Protein AF-A0A355V414-F1 (afdb_monomer_lite)

Secondary structure (DSSP, 8-state):
---HHHHHHHHHHHHHHHHHHHTTSTTEEEE-----TTSPEEEEEEETTT--EEEEEEETTTTEEEE-SS-SSSSSTTSTTSS--SSHHHHHHHHHHHHHHHTTEEEEEEE-SSS-EEEEEEEE-SS---HHHHHHHHHHHTTS---SEEEEEETTSSSEEEEETT--B----

Foldseek 3Di:
DDDPVQLVVLLVVLLVVCCVVLVVDPQWDKDWDDDDPVDWTWIWIAGPPPRDIWIWTQGSPVQAIATDPQPPDDDPPPPPGHFDGSDPVRSVVVVVVVVVQQQFKKKKFFAAPVGDGPDMDIHGDPDDLDLVVLLVVCCVPCVPPPGQKIWMAGRSRPDIWMAGPVSDTDDDD

pLDDT: mean 85.18, std 14.23, range [38.12, 97.44]

Structure (mmCIF, N/CA/C/O backbone):
data_AF-A0A355V414-F1
#
_entry.id   AF-A0A355V414-F1
#
loop_
_atom_site.group_PDB
_atom_site.id
_atom_site.type_symbol
_atom_site.label_atom_id
_atom_site.label_alt_id
_atom_site.label_comp_id
_atom_site.label_asym_id
_atom_site.label_entity_id
_atom_site.label_seq_id
_atom_site.pdbx_PDB_ins_code
_atom_site.Cartn_x
_atom_site.Cartn_y
_atom_site.Cartn_z
_atom_site.occupancy
_atom_site.B_iso_or_equiv
_atom_site.auth_seq_id
_atom_site.auth_comp_id
_atom_site.auth_asym_id
_atom_site.auth_atom_id
_atom_site.pdbx_PDB_model_num
ATOM 1 N N . MET A 1 1 ? -9.930 19.308 26.002 1.00 56.47 1 MET A N 1
ATOM 2 C CA . MET A 1 1 ? -9.186 18.033 25.896 1.00 56.47 1 MET A CA 1
ATOM 3 C C . MET A 1 1 ? -10.140 16.915 26.291 1.00 56.47 1 MET A C 1
ATOM 5 O O . MET A 1 1 ? -10.916 17.144 27.213 1.00 56.47 1 MET A O 1
ATOM 9 N N . LYS A 1 2 ? -10.170 15.784 25.575 1.00 64.00 2 LYS A N 1
ATOM 10 C CA . LYS A 1 2 ? -10.916 14.594 26.033 1.00 64.00 2 LYS A CA 1
ATOM 11 C C . LYS A 1 2 ? -10.177 13.967 27.218 1.00 64.00 2 LYS A C 1
ATOM 13 O O . LYS A 1 2 ? -9.000 14.258 27.420 1.00 64.00 2 LYS A O 1
ATOM 18 N N . ASP A 1 3 ? -10.855 13.099 27.955 1.00 84.19 3 ASP A N 1
ATOM 19 C CA . ASP A 1 3 ? -10.178 12.165 28.851 1.00 84.19 3 ASP A CA 1
ATOM 20 C C . ASP A 1 3 ? -9.321 11.163 28.047 1.00 84.19 3 ASP A C 1
ATOM 22 O O . ASP A 1 3 ? -9.710 10.724 26.959 1.00 84.19 3 ASP A O 1
ATOM 26 N N . THR A 1 4 ? -8.152 10.816 28.586 1.00 85.75 4 THR A N 1
ATOM 27 C CA . THR A 1 4 ? -7.173 9.932 27.944 1.00 85.75 4 THR A CA 1
ATOM 28 C C . THR A 1 4 ? -7.696 8.503 27.820 1.00 85.75 4 THR A C 1
ATOM 30 O O . THR A 1 4 ? -7.463 7.878 26.789 1.00 85.75 4 THR A O 1
ATOM 33 N N . ALA A 1 5 ? -8.444 7.985 28.805 1.00 87.81 5 ALA A N 1
ATOM 34 C CA . ALA A 1 5 ? -8.993 6.629 28.707 1.00 87.81 5 ALA A CA 1
ATOM 35 C C . ALA A 1 5 ? -9.977 6.522 27.529 1.00 87.81 5 ALA A C 1
ATOM 37 O O . ALA A 1 5 ? -9.882 5.596 26.729 1.00 87.81 5 ALA A O 1
ATOM 38 N N . THR A 1 6 ? -10.818 7.544 27.339 1.00 87.69 6 THR A N 1
ATOM 39 C CA . THR A 1 6 ? -11.742 7.644 26.191 1.00 87.69 6 THR A CA 1
ATOM 40 C C . THR A 1 6 ? -11.025 7.651 24.827 1.00 87.69 6 THR A C 1
ATOM 42 O O . THR A 1 6 ? -11.587 7.181 23.837 1.00 87.69 6 THR A O 1
ATOM 45 N N . ILE A 1 7 ? -9.805 8.199 24.736 1.00 88.44 7 ILE A N 1
ATOM 46 C CA . ILE A 1 7 ? -8.994 8.167 23.503 1.00 88.44 7 ILE A CA 1
ATOM 47 C C . ILE A 1 7 ? -8.452 6.750 23.277 1.00 88.44 7 ILE A C 1
ATOM 49 O O . ILE A 1 7 ? -8.718 6.159 22.229 1.00 88.44 7 ILE A O 1
ATOM 53 N N . THR A 1 8 ? -7.781 6.185 24.285 1.00 89.12 8 THR A N 1
ATOM 54 C CA . THR A 1 8 ? -7.175 4.847 24.226 1.00 89.12 8 THR A CA 1
ATOM 55 C C . THR A 1 8 ? -8.207 3.756 23.928 1.00 89.12 8 THR A C 1
ATOM 57 O O . THR A 1 8 ? -7.949 2.876 23.112 1.00 89.12 8 THR A O 1
ATOM 60 N N . GLU A 1 9 ? -9.401 3.811 24.528 1.00 90.25 9 GLU A N 1
ATOM 61 C CA . GLU A 1 9 ? -10.499 2.873 24.243 1.00 90.25 9 GLU A CA 1
ATOM 62 C C . GLU A 1 9 ? -10.958 2.928 22.778 1.00 90.25 9 GLU A C 1
ATOM 64 O O . GLU A 1 9 ? -11.264 1.893 22.176 1.00 90.25 9 GLU A O 1
ATOM 69 N N . LEU A 1 10 ? -11.000 4.127 22.189 1.00 89.62 10 LEU A N 1
ATOM 70 C CA . LEU A 1 10 ? -11.436 4.330 20.810 1.00 89.62 10 LEU A CA 1
ATOM 71 C C . LEU A 1 10 ? -10.395 3.795 19.818 1.00 89.62 10 LEU A C 1
ATOM 73 O O . LEU A 1 10 ? -10.746 3.063 18.891 1.00 89.62 10 LEU A O 1
ATOM 77 N N . GLU A 1 11 ? -9.120 4.111 20.043 1.00 90.62 11 GLU A N 1
ATOM 78 C CA . GLU A 1 11 ? -7.997 3.600 19.251 1.00 90.62 11 GLU A CA 1
ATOM 79 C C . GLU A 1 11 ? -7.912 2.076 19.349 1.00 90.62 11 GLU A C 1
ATOM 81 O O . GLU A 1 11 ? -7.861 1.392 18.328 1.00 90.62 11 GLU A O 1
ATOM 86 N N . GLU A 1 12 ? -8.015 1.521 20.558 1.00 91.75 12 GLU A N 1
ATOM 87 C CA . GLU A 1 12 ? -7.993 0.079 20.794 1.00 91.75 12 GLU A CA 1
ATOM 88 C C . GLU A 1 12 ? -9.168 -0.645 20.110 1.00 91.75 12 GLU A C 1
ATOM 90 O O . GLU A 1 12 ? -8.975 -1.740 19.570 1.00 91.75 12 GLU A O 1
ATOM 95 N N . LYS A 1 13 ? -10.365 -0.032 20.066 1.00 93.00 13 LYS A N 1
ATOM 96 C CA . LYS A 1 13 ? -11.518 -0.555 19.312 1.00 93.00 13 LYS A CA 1
ATOM 97 C C . LYS A 1 13 ? -11.198 -0.652 17.818 1.00 93.00 13 LYS A C 1
ATOM 99 O O . LYS A 1 13 ? -11.321 -1.737 17.244 1.00 93.00 13 LYS A O 1
ATOM 104 N N . TYR A 1 14 ? -10.820 0.451 17.168 1.00 92.38 14 TYR A N 1
ATOM 105 C CA . TYR A 1 14 ? -10.659 0.450 15.707 1.00 92.38 14 TYR A CA 1
ATOM 106 C C . TYR A 1 14 ? -9.383 -0.255 15.246 1.00 92.38 14 TYR A C 1
ATOM 108 O O . TYR A 1 14 ? -9.426 -0.924 14.216 1.00 92.38 14 TYR A O 1
ATOM 116 N N . LYS A 1 15 ? -8.315 -0.259 16.054 1.00 93.31 15 LYS A N 1
ATOM 117 C CA . LYS A 1 15 ? -7.138 -1.122 15.862 1.00 93.31 15 LYS A CA 1
ATOM 118 C C . LYS A 1 15 ? -7.544 -2.594 15.770 1.00 93.31 15 LYS A C 1
ATOM 120 O O . LYS A 1 15 ? -7.229 -3.261 14.789 1.00 93.31 15 LYS A O 1
ATOM 125 N N . LYS A 1 16 ? -8.304 -3.099 16.753 1.00 94.94 16 LYS A N 1
ATOM 126 C CA . LYS A 1 16 ? -8.802 -4.487 16.758 1.00 94.94 16 LYS A CA 1
ATOM 127 C C . LYS A 1 16 ? -9.685 -4.792 15.547 1.00 94.94 16 LYS A C 1
ATOM 129 O O . LYS A 1 16 ? -9.520 -5.841 14.930 1.00 94.94 16 LYS A O 1
ATOM 134 N N . LEU A 1 17 ? -10.593 -3.886 15.185 1.00 94.62 17 LEU A N 1
ATOM 135 C CA . LEU A 1 17 ? -11.484 -4.091 14.041 1.00 94.62 17 LEU A CA 1
ATOM 136 C C . LEU A 1 17 ? -10.740 -4.076 12.693 1.00 94.62 17 LEU A C 1
ATOM 138 O O . LEU A 1 17 ? -11.026 -4.930 11.858 1.00 94.62 17 LEU A O 1
ATOM 142 N N . LEU A 1 18 ? -9.762 -3.183 12.495 1.00 93.62 18 LEU A N 1
ATOM 143 C CA . LEU A 1 18 ? -8.906 -3.162 11.300 1.00 93.62 18 LEU A CA 1
ATOM 144 C C . LEU A 1 18 ? -8.060 -4.432 11.179 1.00 93.62 18 LEU A C 1
ATOM 146 O O . LEU A 1 18 ? -8.042 -5.040 10.111 1.00 93.62 18 LEU A O 1
ATOM 150 N N . LEU A 1 19 ? -7.420 -4.871 12.270 1.00 95.25 19 LEU A N 1
ATOM 151 C CA . LEU A 1 19 ? -6.638 -6.113 12.296 1.00 95.25 19 LEU A CA 1
ATOM 152 C C . LEU A 1 19 ? -7.490 -7.329 11.892 1.00 95.25 19 LEU A C 1
ATOM 154 O O . LEU A 1 19 ? -7.040 -8.150 11.099 1.00 95.25 19 LEU A O 1
ATOM 158 N N . ILE A 1 20 ? -8.735 -7.417 12.376 1.00 95.75 20 ILE A N 1
ATOM 159 C CA . ILE A 1 20 ? -9.673 -8.495 12.016 1.00 95.75 20 ILE A CA 1
ATOM 160 C C . ILE A 1 20 ? -10.151 -8.375 10.559 1.00 95.75 20 ILE A C 1
ATOM 162 O O . ILE A 1 20 ? -10.228 -9.380 9.857 1.00 95.75 20 ILE A O 1
ATOM 166 N N . ARG A 1 21 ? -10.501 -7.166 10.098 1.00 94.94 21 ARG A N 1
ATOM 167 C CA . ARG A 1 21 ? -11.046 -6.928 8.748 1.00 94.94 21 ARG A CA 1
ATOM 168 C C . ARG A 1 21 ? -10.010 -7.142 7.647 1.00 94.94 21 ARG A C 1
ATOM 170 O O . ARG A 1 21 ? -10.312 -7.809 6.664 1.00 94.94 21 ARG A O 1
ATOM 177 N N . LEU A 1 22 ? -8.813 -6.580 7.803 1.00 95.56 22 LEU A N 1
ATOM 178 C CA . LEU A 1 22 ? -7.749 -6.658 6.799 1.00 95.56 22 LEU A CA 1
ATOM 179 C C . LEU A 1 22 ? -6.968 -7.977 6.906 1.00 95.56 22 LEU A C 1
ATOM 181 O O . LEU A 1 22 ? -6.624 -8.559 5.884 1.00 95.56 22 LEU A O 1
ATOM 185 N N . GLY A 1 23 ? -6.781 -8.516 8.117 1.00 95.31 23 GLY A N 1
ATOM 186 C CA . GLY A 1 23 ? -6.156 -9.829 8.339 1.00 95.31 23 GLY A CA 1
ATOM 187 C C . GLY A 1 23 ? -6.982 -11.031 7.858 1.00 95.31 23 GLY A C 1
ATOM 188 O O . GLY A 1 23 ? -6.513 -12.163 7.943 1.00 95.31 23 GLY A O 1
ATOM 189 N N . ALA A 1 24 ? -8.201 -10.808 7.353 1.00 96.06 24 ALA A N 1
ATOM 190 C CA . ALA A 1 24 ? -9.000 -11.824 6.672 1.00 96.06 24 ALA A CA 1
ATOM 191 C C . ALA A 1 24 ? -8.620 -12.003 5.186 1.00 96.06 24 ALA A C 1
ATOM 193 O O . ALA A 1 24 ? -8.934 -13.044 4.603 1.00 96.06 24 ALA A O 1
ATOM 194 N N . ASP A 1 25 ? -7.945 -11.029 4.560 1.00 96.81 25 ASP A N 1
ATOM 195 C CA . ASP A 1 25 ? -7.421 -11.182 3.200 1.00 96.81 25 ASP A CA 1
ATOM 196 C C . ASP A 1 25 ? -6.048 -11.863 3.240 1.00 96.81 25 ASP A C 1
ATOM 198 O O . ASP A 1 25 ? -5.055 -11.286 3.671 1.00 96.81 25 ASP A O 1
ATOM 202 N N . LYS A 1 26 ? -5.973 -13.090 2.715 1.00 96.19 26 LYS A N 1
ATOM 203 C CA . LYS A 1 26 ? -4.735 -13.881 2.592 1.00 96.19 26 LYS A CA 1
ATOM 204 C C . LYS A 1 26 ? -3.627 -13.226 1.747 1.00 96.19 26 LYS A C 1
ATOM 206 O O . LYS A 1 26 ? -2.513 -13.744 1.725 1.00 96.19 26 LYS A O 1
ATOM 211 N N . ARG A 1 27 ? -3.923 -12.153 1.000 1.00 96.06 27 ARG A N 1
ATOM 212 C CA . ARG A 1 27 ? -2.917 -11.321 0.314 1.00 96.06 27 ARG A CA 1
ATOM 213 C C . ARG A 1 27 ? -2.158 -10.411 1.287 1.00 96.06 27 ARG A C 1
ATOM 215 O O . ARG A 1 27 ? -1.118 -9.878 0.908 1.00 96.06 27 ARG A O 1
ATOM 222 N N . LEU A 1 28 ? -2.677 -10.218 2.502 1.00 96.62 28 LEU A N 1
ATOM 223 C CA . LEU A 1 28 ? -2.202 -9.256 3.489 1.00 96.62 28 LEU A CA 1
ATOM 224 C C . LEU A 1 28 ? -1.670 -9.946 4.753 1.00 96.62 28 LEU A C 1
ATOM 226 O O . LEU A 1 28 ? -2.271 -10.874 5.288 1.00 96.62 28 LEU A O 1
ATOM 230 N N . ALA A 1 29 ? -0.564 -9.429 5.277 1.00 95.56 29 ALA A N 1
ATOM 231 C CA . ALA A 1 29 ? -0.104 -9.651 6.639 1.00 95.56 29 ALA A CA 1
ATOM 232 C C . ALA A 1 29 ? -0.255 -8.329 7.397 1.00 95.56 29 ALA A C 1
ATOM 234 O O . ALA A 1 29 ? 0.306 -7.312 6.993 1.00 95.56 29 ALA A O 1
ATOM 235 N N . VAL A 1 30 ? -1.026 -8.319 8.483 1.00 95.81 30 VAL A N 1
ATOM 236 C CA . VAL A 1 30 ? -1.364 -7.079 9.199 1.00 95.81 30 VAL A CA 1
ATOM 237 C C . VAL A 1 30 ? -0.837 -7.139 10.622 1.00 95.81 30 VAL A C 1
ATOM 239 O O . VAL A 1 30 ? -1.073 -8.116 11.333 1.00 95.81 30 VAL A O 1
ATOM 242 N N . ASN A 1 31 ? -0.126 -6.098 11.048 1.00 93.00 31 ASN A N 1
ATOM 243 C CA . ASN A 1 31 ? 0.384 -5.982 12.411 1.00 93.00 31 ASN A CA 1
ATOM 244 C C . ASN A 1 31 ? 0.137 -4.580 12.989 1.00 93.00 31 ASN A C 1
ATOM 246 O O . ASN A 1 31 ? -0.219 -3.645 12.277 1.00 93.00 31 ASN A O 1
ATOM 250 N N . SER A 1 32 ? 0.290 -4.446 14.304 1.00 91.44 32 SER A N 1
ATOM 251 C CA . SER A 1 32 ? 0.203 -3.165 15.005 1.00 91.44 32 SER A CA 1
ATOM 252 C C . SER A 1 32 ? 1.070 -3.240 16.267 1.00 91.44 32 SER A C 1
ATOM 254 O O . SER A 1 32 ? 0.701 -3.955 17.205 1.00 91.44 32 SER A O 1
ATOM 256 N N . PRO A 1 33 ? 2.249 -2.590 16.286 1.00 86.12 33 PRO A N 1
ATOM 257 C CA . PRO A 1 33 ? 3.115 -2.538 17.459 1.00 86.12 33 PRO A CA 1
ATOM 258 C C . PRO A 1 33 ? 2.449 -1.842 18.652 1.00 86.12 33 PRO A C 1
ATOM 260 O O . PRO A 1 33 ? 1.564 -0.999 18.501 1.00 86.12 33 PRO A O 1
ATOM 263 N N . SER A 1 34 ? 2.904 -2.170 19.861 1.00 80.62 34 SER A N 1
ATOM 264 C CA . SER A 1 34 ? 2.416 -1.550 21.097 1.00 80.62 34 SER A CA 1
ATOM 265 C C . SER A 1 34 ? 2.984 -0.138 21.287 1.00 80.62 34 SER A C 1
ATOM 267 O O . SER A 1 34 ? 3.999 0.028 21.962 1.00 80.62 34 SER A O 1
ATOM 269 N N . ALA A 1 35 ? 2.314 0.867 20.722 1.00 76.31 35 ALA A N 1
ATOM 270 C CA . ALA A 1 35 ? 2.549 2.279 21.035 1.00 76.31 35 ALA A CA 1
ATOM 271 C C . ALA A 1 35 ? 2.170 2.612 22.494 1.00 76.31 35 ALA A C 1
ATOM 273 O O . ALA A 1 35 ? 1.304 1.959 23.091 1.00 76.31 35 ALA A O 1
ATOM 274 N N . LYS A 1 36 ? 2.790 3.647 23.070 1.00 73.69 36 LYS A N 1
ATOM 275 C CA . LYS A 1 36 ? 2.425 4.217 24.376 1.00 73.69 36 LYS A CA 1
ATOM 276 C C . LYS A 1 36 ? 1.942 5.652 24.209 1.00 73.69 36 LYS A C 1
ATOM 278 O O . LYS A 1 36 ? 2.726 6.523 23.852 1.00 73.69 36 LYS A O 1
ATOM 283 N N . TYR A 1 37 ? 0.686 5.923 24.568 1.00 67.44 37 TYR A N 1
ATOM 284 C CA . TYR A 1 37 ? 0.146 7.287 24.598 1.00 67.44 37 TYR A CA 1
ATOM 285 C C . TYR A 1 37 ? 1.124 8.257 25.308 1.00 67.44 37 TYR A C 1
ATOM 287 O O . TYR A 1 37 ? 1.551 7.951 26.428 1.00 67.44 37 TYR A O 1
ATOM 295 N N . PRO A 1 38 ? 1.485 9.411 24.708 1.00 73.50 38 PRO A N 1
ATOM 296 C CA . PRO A 1 38 ? 0.824 10.084 23.581 1.00 73.50 38 PRO A CA 1
ATOM 297 C C . PRO A 1 38 ? 1.308 9.692 22.168 1.00 73.50 38 PRO A C 1
ATOM 299 O O . PRO A 1 38 ? 0.978 10.392 21.214 1.00 73.50 38 PRO A O 1
ATOM 302 N N . GLU A 1 39 ? 2.085 8.618 21.998 1.00 79.62 39 GLU A N 1
ATOM 303 C CA . GLU A 1 39 ? 2.429 8.102 20.663 1.00 79.62 39 GLU A CA 1
ATOM 304 C C . GLU A 1 39 ? 1.158 7.665 19.903 1.00 79.62 39 GLU A C 1
ATOM 306 O O . GLU A 1 39 ? 0.330 6.953 20.481 1.00 79.62 39 GLU A O 1
ATOM 311 N N . PRO A 1 40 ? 0.988 8.046 18.621 1.00 75.62 40 PRO A N 1
ATOM 312 C CA . PRO A 1 40 ? -0.148 7.604 17.821 1.00 75.62 40 PRO A CA 1
ATOM 313 C C . PRO A 1 40 ? -0.051 6.106 17.500 1.00 75.62 40 PRO A C 1
ATOM 315 O O . PRO A 1 40 ? 1.029 5.563 17.266 1.00 75.62 40 PRO A O 1
ATOM 318 N N . VAL A 1 41 ? -1.200 5.431 17.452 1.00 88.50 41 VAL A N 1
ATOM 319 C CA . VAL A 1 41 ? -1.275 3.998 17.139 1.00 88.50 41 VAL A CA 1
ATOM 320 C C . VAL A 1 41 ? -1.136 3.782 15.631 1.00 88.50 41 VAL A C 1
ATOM 322 O O . VAL A 1 41 ? -1.869 4.385 14.851 1.00 88.50 41 VAL A O 1
ATOM 325 N N . PHE A 1 42 ? -0.256 2.869 15.217 1.00 89.88 42 PHE A N 1
ATOM 326 C CA . PHE A 1 42 ? -0.092 2.474 13.814 1.00 89.88 42 PHE A CA 1
ATOM 327 C C . PHE A 1 42 ? -0.538 1.031 13.561 1.00 89.88 42 PHE A C 1
ATOM 329 O O . PHE A 1 42 ? -0.249 0.128 14.349 1.00 89.88 42 PHE A O 1
ATOM 336 N N . VAL A 1 43 ? -1.211 0.806 12.433 1.00 92.38 43 VAL A N 1
ATOM 337 C CA . VAL A 1 43 ? -1.504 -0.513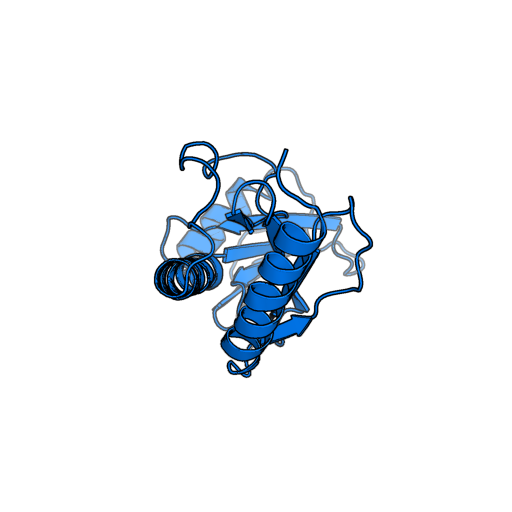 11.859 1.00 92.38 43 VAL A CA 1
ATOM 338 C C . VAL A 1 43 ? -0.765 -0.607 10.526 1.00 92.38 43 VAL A C 1
ATOM 340 O O . VAL A 1 43 ? -1.037 0.171 9.618 1.00 92.38 43 VAL A O 1
ATOM 343 N N . TYR A 1 44 ? 0.166 -1.548 10.403 1.00 92.06 44 TYR A N 1
ATOM 344 C CA . TYR A 1 44 ? 0.941 -1.772 9.184 1.00 92.06 44 TYR A CA 1
ATOM 345 C C . TYR A 1 44 ? 0.309 -2.906 8.382 1.00 92.06 44 TYR A C 1
ATOM 347 O O . TYR A 1 44 ? 0.165 -4.027 8.882 1.00 92.06 44 TYR A O 1
ATOM 355 N N . VAL A 1 45 ? -0.064 -2.613 7.138 1.00 93.38 45 VAL A N 1
ATOM 356 C CA . VAL A 1 45 ? -0.699 -3.558 6.216 1.00 93.38 45 VAL A CA 1
ATOM 357 C C . VAL A 1 45 ? 0.309 -3.943 5.143 1.00 93.38 45 VAL A C 1
ATOM 359 O O . VAL A 1 45 ? 0.632 -3.139 4.273 1.00 93.38 45 VAL A O 1
ATOM 362 N N . LYS A 1 46 ? 0.832 -5.166 5.216 1.00 93.88 46 LYS A N 1
ATOM 363 C CA . LYS A 1 46 ? 1.903 -5.659 4.349 1.00 93.88 46 LYS A CA 1
ATOM 364 C C . LYS A 1 46 ? 1.365 -6.611 3.282 1.00 93.88 46 LYS A C 1
ATOM 366 O O . LYS A 1 46 ? 0.607 -7.520 3.605 1.00 93.88 46 LYS A O 1
ATOM 371 N N . SER A 1 47 ? 1.771 -6.446 2.028 1.00 93.75 47 SER A N 1
ATOM 372 C CA . SER A 1 47 ? 1.470 -7.389 0.945 1.00 93.75 47 SER A CA 1
ATOM 373 C C . SER A 1 47 ? 2.362 -8.627 1.049 1.00 93.75 47 SER A C 1
ATOM 375 O O . SER A 1 47 ? 3.584 -8.522 1.013 1.00 93.75 47 SER A O 1
ATOM 377 N N . VAL A 1 48 ? 1.763 -9.816 1.136 1.00 94.12 48 VAL A N 1
ATOM 378 C CA . VAL A 1 48 ? 2.472 -11.099 1.342 1.00 94.12 48 VAL A CA 1
ATOM 379 C C . VAL A 1 48 ? 3.302 -11.527 0.120 1.00 94.12 48 VAL A C 1
ATOM 381 O O . VAL A 1 48 ? 4.186 -12.371 0.236 1.00 94.12 48 VAL A O 1
ATOM 384 N N . LYS A 1 49 ? 3.022 -10.981 -1.073 1.00 92.50 49 LYS A N 1
ATOM 385 C CA . LYS A 1 49 ? 3.731 -11.353 -2.314 1.00 92.50 49 LYS A CA 1
ATOM 386 C C . LYS A 1 49 ? 4.907 -10.430 -2.643 1.00 92.50 49 LYS A C 1
ATOM 388 O O . LYS A 1 49 ? 5.851 -10.864 -3.297 1.00 92.50 49 LYS A O 1
ATOM 393 N N . THR A 1 50 ? 4.821 -9.161 -2.256 1.00 88.19 50 THR A N 1
ATOM 394 C CA . THR A 1 50 ? 5.798 -8.116 -2.615 1.00 88.19 50 THR A CA 1
ATOM 395 C C . THR A 1 50 ? 6.546 -7.560 -1.410 1.00 88.19 50 THR A C 1
ATOM 397 O O . THR A 1 50 ? 7.465 -6.775 -1.589 1.00 88.19 50 THR A O 1
ATOM 400 N N . GLU A 1 51 ? 6.142 -7.939 -0.196 1.00 88.44 51 GLU A N 1
ATOM 401 C CA . GLU A 1 51 ? 6.646 -7.452 1.090 1.00 88.44 51 GLU A CA 1
ATOM 402 C C . GLU A 1 51 ? 6.444 -5.939 1.356 1.00 88.44 51 GLU A C 1
ATOM 404 O O . GLU A 1 51 ? 6.785 -5.461 2.440 1.00 88.44 51 GLU A O 1
ATOM 409 N N . LYS A 1 52 ? 5.810 -5.211 0.425 1.00 85.75 52 LYS A N 1
ATOM 410 C CA . LYS A 1 52 ? 5.451 -3.782 0.511 1.00 85.75 52 LYS A CA 1
ATOM 411 C C . LYS A 1 52 ? 4.484 -3.498 1.657 1.00 85.75 52 LYS A C 1
ATOM 413 O O . LYS A 1 52 ? 3.630 -4.333 1.954 1.00 85.75 52 LYS A O 1
ATOM 418 N N . VAL A 1 53 ? 4.559 -2.309 2.256 1.00 87.88 53 VAL A N 1
ATOM 419 C CA . VAL A 1 53 ? 3.793 -1.937 3.459 1.00 87.88 53 VAL A CA 1
ATOM 420 C C . VAL A 1 53 ? 3.024 -0.632 3.251 1.00 87.88 53 VAL A C 1
ATOM 422 O O . VAL A 1 53 ? 3.564 0.324 2.714 1.00 87.88 53 VAL A O 1
ATOM 425 N N . ILE A 1 54 ? 1.780 -0.586 3.731 1.00 86.50 54 ILE A N 1
ATOM 426 C CA . ILE A 1 54 ? 0.998 0.641 3.917 1.00 86.50 54 ILE A CA 1
ATOM 427 C C . ILE A 1 54 ? 0.801 0.853 5.423 1.00 86.50 54 ILE A C 1
ATOM 429 O O . ILE A 1 54 ? 0.093 0.068 6.063 1.00 86.50 54 ILE A O 1
ATOM 433 N N . ALA A 1 55 ? 1.406 1.889 6.013 1.00 87.81 55 ALA A N 1
ATOM 434 C CA . ALA A 1 55 ? 1.091 2.285 7.386 1.00 87.81 55 ALA A CA 1
ATOM 435 C C . ALA A 1 55 ? -0.212 3.090 7.471 1.00 87.81 55 ALA A C 1
ATOM 437 O O . ALA A 1 55 ? -0.446 4.035 6.715 1.00 87.81 55 ALA A O 1
ATOM 438 N N . ILE A 1 56 ? -1.036 2.738 8.458 1.00 89.12 56 ILE A N 1
ATOM 439 C CA . ILE A 1 56 ? -2.277 3.420 8.820 1.00 89.12 56 ILE A CA 1
ATOM 440 C C . ILE A 1 56 ? -2.126 3.967 10.240 1.00 89.12 56 ILE A C 1
ATOM 442 O O . ILE A 1 56 ? -2.080 3.201 11.204 1.00 89.12 56 ILE A O 1
ATOM 446 N N . ARG A 1 57 ? -2.086 5.290 10.386 1.00 88.31 57 ARG A N 1
ATOM 447 C CA . ARG A 1 57 ? -2.174 5.989 11.671 1.00 88.31 57 ARG A CA 1
ATOM 448 C C . ARG A 1 57 ? -3.623 6.046 12.147 1.00 88.31 57 ARG A C 1
ATOM 450 O O . ARG A 1 57 ? -4.508 6.498 11.425 1.00 88.31 57 ARG A O 1
ATOM 457 N N . LEU A 1 58 ? -3.851 5.690 13.402 1.00 88.44 58 LEU A N 1
ATOM 458 C CA . LEU A 1 58 ? -5.103 5.907 14.117 1.00 88.44 58 LEU A CA 1
ATOM 459 C C . LEU A 1 58 ? -4.940 7.094 15.064 1.00 88.44 58 LEU A C 1
ATOM 461 O O . LEU A 1 58 ? -3.935 7.203 15.764 1.00 88.44 58 LEU A O 1
ATOM 465 N N . ASP A 1 59 ? -5.932 7.980 15.077 1.00 86.31 59 ASP A N 1
ATOM 466 C CA . ASP A 1 59 ? -5.957 9.149 15.951 1.00 86.31 59 ASP A CA 1
ATOM 467 C C . ASP A 1 59 ? -7.327 9.262 16.634 1.00 86.31 59 ASP A C 1
ATOM 469 O O . ASP A 1 59 ? -8.307 9.717 16.038 1.00 86.31 59 ASP A O 1
ATOM 473 N N . GLY A 1 60 ? -7.430 8.801 17.882 1.00 82.75 60 GLY A N 1
ATOM 474 C CA . GLY A 1 60 ? -8.646 8.886 18.695 1.00 82.75 60 GLY A CA 1
ATOM 475 C C . GLY A 1 60 ? -8.889 10.286 19.266 1.00 82.75 60 GLY A C 1
ATOM 476 O O . GLY A 1 60 ? -10.024 10.618 19.646 1.00 82.75 60 GLY A O 1
ATOM 477 N N . GLY A 1 61 ? -7.850 11.129 19.273 1.00 81.62 61 GLY A N 1
ATOM 478 C CA . GLY A 1 61 ? -7.898 12.557 19.578 1.00 81.62 61 GLY A CA 1
ATOM 479 C C . GLY A 1 61 ? -8.784 13.310 18.587 1.00 81.62 61 GLY A C 1
ATOM 480 O O . GLY A 1 61 ? -9.779 13.909 19.005 1.00 81.62 61 GLY A O 1
ATOM 481 N N . ASP A 1 62 ? -8.529 13.151 17.292 1.00 80.38 62 ASP A N 1
ATOM 482 C CA . ASP A 1 62 ? -9.341 13.723 16.206 1.00 80.38 62 ASP A CA 1
ATOM 483 C C . ASP A 1 62 ? -10.512 12.817 15.781 1.00 80.38 62 ASP A C 1
ATOM 485 O O . ASP A 1 62 ? -11.514 13.299 15.249 1.00 80.38 62 ASP A O 1
ATOM 489 N N . LYS A 1 63 ? -10.445 11.516 16.104 1.00 82.56 63 LYS A N 1
ATOM 490 C CA . LYS A 1 63 ? -11.321 10.432 15.613 1.00 82.56 63 LYS A CA 1
ATOM 491 C C . LYS A 1 63 ? -11.120 10.092 14.124 1.00 82.56 63 LYS A C 1
ATOM 493 O O . LYS A 1 63 ? -12.114 9.829 13.457 1.00 82.56 63 LYS A O 1
ATOM 498 N N . THR A 1 64 ? -9.892 10.070 13.604 1.00 83.75 64 THR A N 1
ATOM 499 C CA . THR A 1 64 ? -9.583 9.855 12.163 1.00 83.75 64 THR A CA 1
ATOM 500 C C . THR A 1 64 ? -8.615 8.694 11.916 1.00 83.75 64 THR A C 1
ATOM 502 O O . THR A 1 64 ? -7.848 8.356 12.820 1.00 83.75 64 THR A O 1
ATOM 505 N N . MET A 1 65 ? -8.596 8.117 10.707 1.00 86.00 65 MET A N 1
ATOM 506 C CA . MET A 1 65 ? -7.715 6.989 10.350 1.00 86.00 65 MET A CA 1
ATOM 507 C C . MET A 1 65 ? -6.982 7.263 9.029 1.00 86.00 65 MET A C 1
ATOM 509 O O . MET A 1 65 ? -7.593 7.232 7.968 1.00 86.00 65 MET A O 1
ATOM 513 N N . ARG A 1 66 ? -5.675 7.534 9.098 1.00 81.69 66 ARG A N 1
ATOM 514 C CA . ARG A 1 66 ? -4.893 8.183 8.032 1.00 81.69 66 ARG A CA 1
ATOM 515 C C . ARG A 1 66 ? -3.853 7.229 7.442 1.00 81.69 66 ARG A C 1
ATOM 517 O O . ARG A 1 66 ? -3.170 6.559 8.210 1.00 81.69 66 ARG A O 1
ATOM 524 N N . PHE A 1 67 ? -3.662 7.191 6.123 1.00 80.94 67 PHE A N 1
ATOM 525 C CA . PHE A 1 67 ? -2.428 6.618 5.558 1.00 80.94 67 PHE A CA 1
ATOM 526 C C . PHE A 1 67 ? -1.240 7.498 5.975 1.00 80.94 67 PHE A C 1
ATOM 528 O O . PHE A 1 67 ? -1.417 8.707 6.104 1.00 80.94 67 PHE A O 1
ATOM 535 N N . TRP A 1 68 ? -0.076 6.908 6.255 1.00 71.19 68 TRP A N 1
ATOM 536 C CA . TRP A 1 68 ? 1.082 7.644 6.786 1.00 71.19 68 TRP A CA 1
ATOM 537 C C . TRP A 1 68 ? 2.260 7.691 5.806 1.00 71.19 68 TRP A C 1
ATOM 539 O O . TRP A 1 68 ? 2.709 8.780 5.476 1.00 71.19 68 TRP A O 1
ATOM 549 N N . ASP A 1 69 ? 2.687 6.545 5.267 1.00 56.69 69 ASP A N 1
ATOM 550 C CA . ASP A 1 69 ? 3.862 6.467 4.373 1.00 56.69 69 ASP A CA 1
ATOM 551 C C . ASP A 1 69 ? 3.572 6.897 2.915 1.00 56.69 69 ASP A C 1
ATOM 553 O O . ASP A 1 69 ? 4.470 6.923 2.085 1.00 56.69 69 ASP A O 1
ATOM 557 N N . TYR A 1 70 ? 2.321 7.245 2.586 1.00 52.75 70 TYR A N 1
ATOM 558 C CA . TYR A 1 70 ? 1.908 7.783 1.275 1.00 52.75 70 TYR A CA 1
ATOM 559 C C . TYR A 1 70 ? 1.775 9.320 1.316 1.00 52.75 70 TYR A C 1
ATOM 561 O O . TYR A 1 70 ? 0.858 9.888 0.722 1.00 52.75 70 TYR A O 1
ATOM 569 N N . ILE A 1 71 ? 2.639 9.989 2.090 1.00 45.62 71 ILE A N 1
ATOM 570 C CA . ILE A 1 71 ? 2.658 11.453 2.268 1.00 45.62 71 ILE A CA 1
ATOM 571 C C . ILE A 1 71 ? 4.094 12.005 2.120 1.00 45.62 71 ILE A C 1
ATOM 573 O O . ILE A 1 71 ? 4.536 12.819 2.926 1.00 45.62 71 ILE A O 1
ATOM 577 N N . ASP A 1 72 ? 4.803 11.574 1.074 1.00 39.34 72 ASP A N 1
ATOM 578 C CA . ASP A 1 72 ? 5.964 12.286 0.515 1.00 39.34 72 ASP A CA 1
ATOM 579 C C . ASP A 1 72 ? 5.594 12.763 -0.904 1.00 39.34 72 ASP A C 1
ATOM 581 O O . ASP A 1 72 ? 5.790 12.054 -1.886 1.00 39.34 72 ASP A O 1
ATOM 585 N N . ASP A 1 73 ? 5.008 13.966 -0.944 1.00 38.12 73 ASP A N 1
ATOM 586 C CA . ASP A 1 73 ? 4.599 14.799 -2.090 1.00 38.12 73 ASP A CA 1
ATOM 587 C C . ASP A 1 73 ? 3.676 14.226 -3.205 1.00 38.12 73 ASP A C 1
ATOM 589 O O . ASP A 1 73 ? 3.658 13.054 -3.562 1.00 38.12 73 ASP A O 1
ATOM 593 N N . ASP A 1 74 ? 2.877 15.147 -3.762 1.00 40.28 74 ASP A N 1
ATOM 594 C CA . ASP A 1 74 ? 1.879 15.012 -4.839 1.00 40.28 74 ASP A CA 1
ATOM 595 C C . ASP A 1 74 ? 0.625 14.111 -4.621 1.00 40.28 74 ASP A C 1
ATOM 597 O O . ASP A 1 74 ? 0.599 12.898 -4.813 1.00 40.28 74 ASP A O 1
ATOM 601 N N . ASP A 1 75 ? -0.492 14.821 -4.386 1.00 44.41 75 ASP A N 1
ATOM 602 C CA . ASP A 1 75 ? -1.896 14.487 -4.720 1.00 44.41 75 ASP A CA 1
ATOM 603 C C . ASP A 1 75 ? -2.777 13.643 -3.765 1.00 44.41 75 ASP A C 1
ATOM 605 O O . ASP A 1 75 ? -3.805 13.099 -4.166 1.00 44.41 75 ASP A O 1
ATOM 609 N N . TYR A 1 76 ? -2.483 13.658 -2.457 1.00 47.62 76 TYR A N 1
ATOM 610 C CA . TYR A 1 76 ? -3.484 13.367 -1.400 1.00 47.62 76 TYR A CA 1
ATOM 611 C C . TYR A 1 76 ? -3.725 14.522 -0.407 1.00 47.62 76 TYR A C 1
ATOM 613 O O . TYR A 1 76 ? -4.459 14.379 0.571 1.00 47.62 76 TYR A O 1
ATOM 621 N N . SER A 1 77 ? -3.150 15.698 -0.669 1.00 41.44 77 SER A N 1
ATOM 622 C CA . SER A 1 77 ? -3.233 16.891 0.191 1.00 41.44 77 SER A CA 1
ATOM 623 C C . SER A 1 77 ? -4.572 17.645 0.123 1.00 41.44 77 SER A C 1
ATOM 625 O O . SER A 1 77 ? -4.837 18.496 0.972 1.00 41.44 77 SER A O 1
ATOM 627 N N . SER A 1 78 ? -5.418 17.340 -0.864 1.00 41.09 78 SER A N 1
ATOM 628 C CA . SER A 1 78 ? -6.702 18.005 -1.135 1.00 41.09 78 SER A CA 1
ATOM 629 C C . SER A 1 78 ? -7.918 17.345 -0.460 1.00 41.09 78 SER A C 1
ATOM 631 O O . SER A 1 78 ? -9.014 17.906 -0.479 1.00 41.09 78 SER A O 1
ATOM 633 N N . GLU A 1 79 ? -7.744 16.173 0.158 1.00 44.81 79 GLU A N 1
ATOM 634 C CA . GLU A 1 79 ? -8.817 15.381 0.771 1.00 44.81 79 GLU A CA 1
ATOM 635 C C . GLU A 1 79 ? -8.875 15.573 2.299 1.00 44.81 79 GLU A C 1
ATOM 637 O O . GLU A 1 79 ? -8.204 14.865 3.056 1.00 44.81 79 GLU A O 1
ATOM 642 N N . ASP A 1 80 ? -9.708 16.534 2.729 1.00 42.56 80 ASP A N 1
ATOM 643 C CA . ASP A 1 80 ? -9.988 16.963 4.114 1.00 42.56 80 ASP A CA 1
ATOM 644 C C . ASP A 1 80 ? -9.727 15.894 5.199 1.00 42.56 80 ASP A C 1
ATOM 646 O O . ASP A 1 80 ? -10.605 15.126 5.607 1.00 42.56 80 ASP A O 1
ATOM 650 N N . GLY A 1 81 ? -8.500 15.891 5.726 1.00 42.56 81 GLY A N 1
ATOM 651 C CA . GLY A 1 81 ? -8.141 15.149 6.931 1.00 42.56 81 GLY A CA 1
ATOM 652 C C . GLY A 1 81 ? -8.099 13.628 6.793 1.00 42.56 81 GLY A C 1
ATOM 653 O O . GLY A 1 81 ? -8.451 12.954 7.758 1.00 42.56 81 GLY A O 1
ATOM 654 N N . VAL A 1 82 ? -7.644 13.101 5.646 1.00 52.41 82 VAL A N 1
ATOM 655 C CA . VAL A 1 82 ? -7.215 11.696 5.452 1.00 52.41 82 VAL A CA 1
ATOM 656 C C . VAL A 1 82 ? -8.147 10.696 6.147 1.00 52.41 82 VAL A C 1
ATOM 658 O O . VAL A 1 82 ? -7.747 9.900 6.988 1.00 52.41 82 VAL A O 1
ATOM 661 N N . TRP A 1 83 ? -9.408 10.787 5.743 1.00 61.94 83 TRP A N 1
ATOM 662 C CA . TRP A 1 83 ? -10.471 9.806 5.913 1.00 61.94 83 TRP A CA 1
ATOM 663 C C . TRP A 1 83 ? -11.017 9.474 7.321 1.00 61.94 83 TRP A C 1
ATOM 665 O O . TRP A 1 83 ? -10.346 9.175 8.306 1.00 61.94 83 TRP A O 1
ATOM 675 N N . ASP A 1 84 ? -12.348 9.474 7.289 1.00 60.03 84 ASP A N 1
ATOM 676 C CA . ASP A 1 84 ? -13.364 8.893 8.155 1.00 60.03 84 ASP A CA 1
ATOM 677 C C . ASP A 1 84 ? -13.336 9.037 9.679 1.00 60.03 84 ASP A C 1
ATOM 679 O O . ASP A 1 84 ? -12.373 8.767 10.394 1.00 60.03 84 ASP A O 1
ATOM 683 N N . LYS A 1 85 ? -14.524 9.373 10.194 1.00 72.81 85 LYS A N 1
ATOM 684 C CA . LYS A 1 85 ? -14.788 9.457 11.629 1.00 72.81 85 LYS A CA 1
ATOM 685 C C . LYS A 1 85 ? -14.842 8.045 12.193 1.00 72.81 85 LYS A C 1
ATOM 687 O O . LYS A 1 85 ? -15.688 7.269 11.752 1.00 72.81 85 LYS A O 1
ATOM 692 N N . MET A 1 86 ? -14.028 7.762 13.215 1.00 84.75 86 MET A N 1
ATOM 693 C CA . MET A 1 86 ? -13.964 6.509 13.989 1.00 84.75 86 MET A CA 1
ATOM 694 C C . MET A 1 86 ? -15.350 6.050 14.488 1.00 84.75 86 MET A C 1
ATOM 696 O O . MET A 1 86 ? -15.787 6.316 15.614 1.00 84.75 86 MET A O 1
ATOM 700 N N . THR A 1 87 ? -16.051 5.361 13.595 1.00 87.38 87 THR A N 1
ATOM 701 C CA . THR A 1 87 ? -17.438 4.896 13.650 1.00 87.38 87 THR A CA 1
ATOM 702 C C . THR A 1 87 ? -17.523 3.638 12.794 1.00 87.38 87 THR A C 1
ATOM 704 O O . THR A 1 87 ? -16.722 3.464 11.877 1.00 87.38 87 THR A O 1
ATOM 707 N N . ASP A 1 88 ? -18.501 2.770 13.039 1.00 88.38 88 ASP A N 1
ATOM 708 C CA . ASP A 1 88 ? -18.566 1.489 12.322 1.00 88.38 88 ASP A CA 1
ATOM 709 C C . ASP A 1 88 ? -18.815 1.676 10.812 1.00 88.38 88 ASP A C 1
ATOM 711 O O . ASP A 1 88 ? -18.266 0.935 10.007 1.00 88.38 88 ASP A O 1
ATOM 715 N N . LYS A 1 89 ? -19.551 2.724 10.405 1.00 88.00 89 LYS A N 1
ATOM 716 C CA . LYS A 1 89 ? -19.690 3.100 8.984 1.00 88.00 89 LYS A CA 1
ATOM 717 C C . LYS A 1 89 ? -18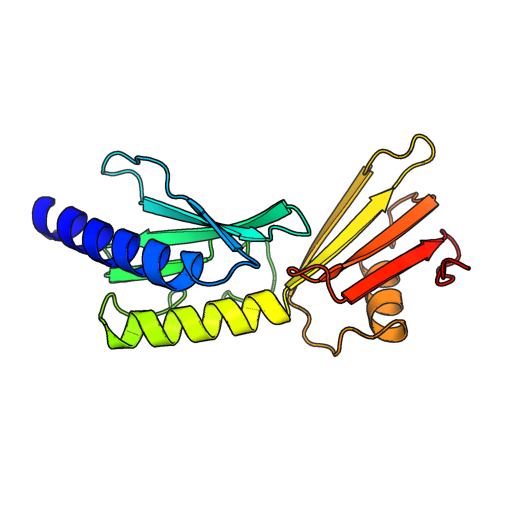.395 3.660 8.390 1.00 88.00 89 LYS A C 1
ATOM 719 O O . LYS A 1 89 ? -18.062 3.327 7.256 1.00 88.00 89 LYS A O 1
ATOM 724 N N . GLY A 1 90 ? -17.687 4.502 9.144 1.00 86.81 90 GLY A N 1
ATOM 725 C CA . GLY A 1 90 ? -16.443 5.113 8.680 1.00 86.81 90 GLY A CA 1
ATOM 726 C C . GLY A 1 90 ? -15.304 4.107 8.531 1.00 86.81 90 GLY A C 1
ATOM 727 O O . GLY A 1 90 ? -14.501 4.218 7.614 1.00 86.81 90 GLY A O 1
ATOM 728 N N . LEU A 1 91 ? -15.291 3.064 9.365 1.00 89.44 91 LEU A N 1
ATOM 729 C CA . LEU A 1 91 ? -14.388 1.926 9.216 1.00 89.44 91 LEU A CA 1
ATOM 730 C C . LEU A 1 91 ? -14.580 1.210 7.868 1.00 89.44 91 LEU A C 1
ATOM 732 O O . LEU A 1 91 ? -13.599 0.984 7.169 1.00 89.44 91 LEU A O 1
ATOM 736 N N . GLU A 1 92 ? -15.815 0.869 7.483 1.00 89.44 92 GLU A N 1
ATOM 737 C CA . GLU A 1 92 ? -16.072 0.178 6.205 1.00 89.44 92 GLU A CA 1
ATOM 738 C C . GLU A 1 92 ? -15.741 1.066 4.990 1.00 89.44 92 GLU A C 1
ATOM 740 O O . GLU A 1 92 ? -15.171 0.589 4.010 1.00 89.44 92 GLU A O 1
ATOM 745 N N . SER A 1 93 ? -16.037 2.368 5.074 1.00 86.88 93 SER A N 1
ATOM 746 C CA . SER A 1 93 ? -15.666 3.372 4.062 1.00 86.88 93 SER A CA 1
ATOM 747 C C . SER A 1 93 ? -14.142 3.484 3.900 1.00 86.88 93 SER A C 1
ATOM 749 O O . SER A 1 93 ? -13.621 3.363 2.788 1.00 86.88 93 SER A O 1
ATOM 751 N N . PHE A 1 94 ? -13.408 3.595 5.013 1.00 87.88 94 PHE A N 1
ATOM 752 C CA . PHE A 1 94 ? -11.946 3.561 5.024 1.00 87.88 94 PHE A CA 1
ATOM 753 C C . PHE A 1 94 ? -11.386 2.249 4.445 1.00 87.88 94 PHE A C 1
ATOM 755 O O . PHE A 1 94 ? -10.433 2.283 3.672 1.00 87.88 94 PHE A O 1
ATOM 762 N N . ILE A 1 95 ? -11.969 1.090 4.771 1.00 90.62 95 ILE A N 1
ATOM 763 C CA . ILE A 1 95 ? -11.520 -0.206 4.232 1.00 90.62 95 ILE A CA 1
ATOM 764 C C . ILE A 1 95 ? -11.713 -0.260 2.710 1.00 90.62 95 ILE A C 1
ATOM 766 O O . ILE A 1 95 ? -10.799 -0.672 1.997 1.00 90.62 95 ILE A O 1
ATOM 770 N N . GLY A 1 96 ? -12.858 0.203 2.198 1.00 89.38 96 GLY A N 1
ATOM 771 C CA . GLY A 1 96 ? -13.095 0.313 0.755 1.00 89.38 96 GLY A CA 1
ATOM 772 C C . GLY A 1 96 ? -12.068 1.213 0.058 1.00 89.38 96 GLY A C 1
ATOM 773 O O . GLY A 1 96 ? -11.553 0.858 -1.002 1.00 89.38 96 GLY A O 1
ATOM 774 N N . LYS A 1 97 ? -11.701 2.335 0.692 1.00 86.31 97 LYS A N 1
ATOM 775 C CA . LYS A 1 97 ? -10.620 3.214 0.225 1.00 86.31 97 LYS A CA 1
ATOM 776 C C . LYS A 1 97 ? -9.243 2.563 0.266 1.00 86.31 97 LYS A C 1
ATOM 778 O O . LYS A 1 97 ? -8.500 2.709 -0.696 1.00 86.31 97 LYS A O 1
ATOM 783 N N . PHE A 1 98 ? -8.901 1.851 1.340 1.00 89.62 98 PHE A N 1
ATOM 784 C CA . PHE A 1 98 ? -7.629 1.134 1.446 1.00 89.62 98 PHE A CA 1
ATOM 785 C C . PHE A 1 98 ? -7.448 0.173 0.265 1.00 89.62 98 PHE A C 1
ATOM 787 O O . PHE A 1 98 ? -6.397 0.198 -0.367 1.00 89.62 98 PHE A O 1
ATOM 794 N N . TYR A 1 99 ? -8.478 -0.603 -0.091 1.00 91.62 99 TYR A N 1
ATOM 795 C CA . TYR A 1 99 ? -8.415 -1.470 -1.271 1.00 91.62 99 TYR A CA 1
ATOM 796 C C . TYR A 1 99 ? -8.303 -0.668 -2.577 1.00 91.62 99 TYR A C 1
ATOM 798 O O . TYR A 1 99 ? -7.444 -0.976 -3.393 1.00 91.62 99 TYR A O 1
ATOM 806 N N . ALA A 1 100 ? -9.068 0.417 -2.745 1.00 88.06 100 ALA A N 1
ATOM 807 C CA . ALA A 1 100 ? -8.978 1.273 -3.935 1.00 88.06 100 ALA A CA 1
ATOM 808 C C . ALA A 1 100 ? -7.609 1.974 -4.110 1.00 88.06 100 ALA A C 1
ATOM 810 O O . ALA A 1 100 ? -7.212 2.258 -5.241 1.00 88.06 100 ALA A O 1
ATOM 811 N N . VAL A 1 101 ? -6.888 2.243 -3.014 1.00 86.38 101 VAL A N 1
ATOM 812 C CA . VAL A 1 101 ? -5.487 2.696 -3.032 1.00 86.38 101 VAL A CA 1
ATOM 813 C C . VAL A 1 101 ? -4.558 1.521 -3.335 1.00 86.38 101 VAL A C 1
ATOM 815 O O . VAL A 1 101 ? -3.754 1.623 -4.252 1.00 86.38 101 VAL A O 1
ATOM 818 N N . ALA A 1 102 ? -4.691 0.390 -2.638 1.00 89.06 102 ALA A N 1
ATOM 819 C CA . ALA A 1 102 ? -3.823 -0.778 -2.798 1.00 89.06 102 ALA A CA 1
ATOM 820 C C . ALA A 1 102 ? -3.884 -1.399 -4.208 1.00 89.06 102 ALA A C 1
ATOM 822 O O . ALA A 1 102 ? -2.845 -1.738 -4.767 1.00 89.06 102 ALA A O 1
ATOM 823 N N . ASP A 1 103 ? -5.065 -1.491 -4.825 1.00 89.69 103 ASP A N 1
ATOM 824 C CA . ASP A 1 103 ? -5.225 -1.975 -6.206 1.00 89.69 103 ASP A CA 1
ATOM 825 C C . ASP A 1 103 ? -4.513 -1.053 -7.223 1.00 89.69 103 ASP A C 1
ATOM 827 O O . ASP A 1 103 ? -4.044 -1.509 -8.268 1.00 89.69 103 ASP A O 1
ATOM 831 N N . LYS A 1 104 ? -4.385 0.245 -6.907 1.00 88.62 104 LYS A N 1
ATOM 832 C CA . LYS A 1 104 ? -3.697 1.254 -7.730 1.00 88.62 104 LYS A CA 1
ATOM 833 C C . LYS A 1 104 ? -2.234 1.501 -7.347 1.00 88.62 104 LYS A C 1
ATOM 835 O O . LYS A 1 104 ? -1.512 2.091 -8.150 1.00 88.62 104 LYS A O 1
ATOM 840 N N . ALA A 1 105 ? -1.809 1.110 -6.150 1.00 88.56 105 ALA A N 1
ATOM 841 C CA . ALA A 1 105 ? -0.479 1.381 -5.625 1.00 88.56 105 ALA A CA 1
ATOM 842 C C . ALA A 1 105 ? 0.582 0.581 -6.392 1.00 88.56 105 ALA A C 1
ATOM 844 O O . ALA A 1 105 ? 0.416 -0.616 -6.653 1.00 88.56 105 ALA A O 1
ATOM 845 N N . VAL A 1 106 ? 1.648 1.268 -6.795 1.00 90.25 106 VAL A N 1
ATOM 846 C CA . VAL A 1 106 ? 2.672 0.775 -7.719 1.00 90.25 106 VAL A CA 1
ATOM 847 C C . VAL A 1 106 ? 4.055 1.245 -7.304 1.00 90.25 106 VAL A C 1
ATOM 849 O O . VAL A 1 106 ? 4.231 2.362 -6.819 1.00 90.25 106 VAL A O 1
ATOM 852 N N . ASP A 1 107 ? 5.037 0.394 -7.570 1.00 90.06 107 ASP A N 1
ATOM 853 C CA . ASP A 1 107 ? 6.433 0.619 -7.231 1.00 90.06 107 ASP A CA 1
ATOM 854 C C . ASP A 1 107 ? 7.285 0.322 -8.466 1.00 90.06 107 ASP A C 1
ATOM 856 O O . ASP A 1 107 ? 6.935 -0.527 -9.300 1.00 90.06 107 ASP A O 1
ATOM 860 N N . ILE A 1 108 ? 8.410 1.020 -8.571 1.00 93.69 108 ILE A N 1
ATOM 861 C CA . ILE A 1 108 ? 9.424 0.819 -9.596 1.00 93.69 108 ILE A CA 1
ATOM 862 C C . ILE A 1 108 ? 10.769 0.717 -8.892 1.00 93.69 108 ILE A C 1
ATOM 864 O O . ILE A 1 108 ? 11.279 1.710 -8.386 1.00 93.69 108 ILE A O 1
ATOM 868 N N . GLU A 1 109 ? 11.319 -0.488 -8.860 1.00 94.06 109 GLU A N 1
ATOM 869 C CA . GLU A 1 109 ? 12.643 -0.781 -8.308 1.00 94.06 109 GLU A CA 1
ATOM 870 C C . GLU A 1 109 ? 13.678 -0.699 -9.442 1.00 94.06 109 GLU A C 1
ATOM 872 O O . GLU A 1 109 ? 13.487 -1.332 -10.490 1.00 94.06 109 GLU A O 1
ATOM 877 N N . PHE A 1 110 ? 14.753 0.068 -9.255 1.00 95.12 110 PHE A N 1
ATOM 878 C CA . PHE A 1 110 ? 15.825 0.259 -10.235 1.00 95.12 110 PHE A CA 1
ATOM 879 C C . PHE A 1 110 ? 17.098 -0.457 -9.769 1.00 95.12 110 PHE A C 1
ATOM 881 O O . PHE A 1 110 ? 17.619 -0.163 -8.698 1.00 95.12 110 PHE A O 1
ATOM 888 N N . PHE A 1 111 ? 17.587 -1.408 -10.571 1.00 95.19 111 PHE A N 1
ATOM 889 C CA . PHE A 1 111 ? 18.677 -2.312 -10.192 1.00 95.19 111 PHE A CA 1
ATOM 890 C C . PHE A 1 111 ? 19.976 -2.052 -10.955 1.00 95.19 111 PHE A C 1
ATOM 892 O O . PHE A 1 111 ? 19.961 -1.919 -12.188 1.00 95.19 111 PHE A O 1
ATOM 899 N N . GLY A 1 112 ? 21.086 -2.072 -10.218 1.00 92.38 112 GLY A N 1
ATOM 900 C CA . GLY A 1 112 ? 22.446 -1.873 -10.713 1.00 92.38 112 GLY A CA 1
ATOM 901 C C . GLY A 1 112 ? 23.072 -3.090 -11.400 1.00 92.38 112 GLY A C 1
ATOM 902 O O . GLY A 1 112 ? 22.411 -4.070 -11.756 1.00 92.38 112 GLY A O 1
ATOM 903 N N . LEU A 1 113 ? 24.392 -3.020 -11.608 1.00 90.12 113 LE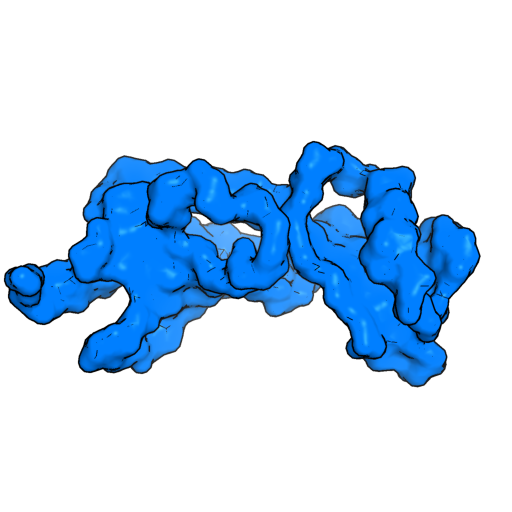U A N 1
ATOM 904 C CA . LEU A 1 113 ? 25.199 -4.087 -12.230 1.00 90.12 113 LEU A CA 1
ATOM 905 C C . LEU A 1 113 ? 25.561 -5.235 -11.276 1.00 90.12 113 LEU A C 1
ATOM 907 O O . LEU A 1 113 ? 25.867 -6.333 -11.745 1.00 90.12 113 LEU A O 1
ATOM 911 N N . ASP A 1 114 ? 25.550 -4.993 -9.968 1.00 90.62 114 ASP A N 1
ATOM 912 C CA . ASP A 1 114 ? 25.719 -6.009 -8.921 1.00 90.62 114 ASP A CA 1
ATOM 913 C C . ASP A 1 114 ? 24.407 -6.747 -8.596 1.00 90.62 114 ASP A C 1
ATOM 915 O O . ASP A 1 114 ? 24.441 -7.904 -8.173 1.00 90.62 114 ASP A O 1
ATOM 919 N N . GLY A 1 115 ? 23.265 -6.116 -8.882 1.00 85.75 115 GLY A N 1
ATOM 920 C CA . GLY A 1 115 ? 21.921 -6.639 -8.649 1.00 85.75 115 GLY A CA 1
ATOM 921 C C . GLY A 1 115 ? 21.237 -6.082 -7.399 1.00 85.75 115 GLY A C 1
ATOM 922 O O . GLY A 1 115 ? 20.145 -6.550 -7.076 1.00 85.75 115 GLY A O 1
ATOM 923 N N . GLU A 1 116 ? 21.838 -5.101 -6.721 1.00 89.50 116 GLU A N 1
ATOM 924 C CA . GLU A 1 116 ? 21.182 -4.345 -5.650 1.00 89.50 11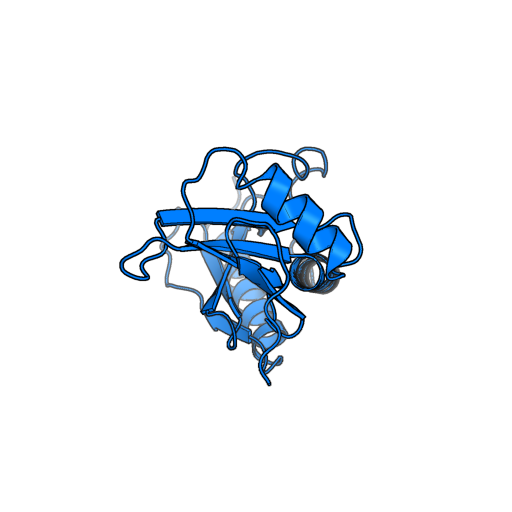6 GLU A CA 1
ATOM 925 C C . GLU A 1 116 ? 20.203 -3.303 -6.226 1.00 89.50 116 GLU A C 1
ATOM 927 O O . GLU A 1 116 ? 20.241 -2.975 -7.416 1.00 89.50 116 GLU A O 1
ATOM 932 N N . CYS A 1 117 ? 19.278 -2.816 -5.393 1.00 89.56 117 CYS A N 1
ATOM 933 C CA . CYS A 1 117 ? 18.307 -1.784 -5.769 1.00 89.56 117 CYS A CA 1
ATOM 934 C C . CYS A 1 117 ? 18.874 -0.396 -5.432 1.00 89.56 117 CYS A C 1
ATOM 936 O O . CYS A 1 117 ? 18.814 0.026 -4.277 1.00 89.56 117 CYS A O 1
ATOM 938 N N . ASP A 1 118 ? 19.428 0.294 -6.430 1.00 87.81 118 ASP A N 1
ATOM 939 C CA . ASP A 1 118 ? 20.102 1.591 -6.268 1.00 87.81 118 ASP A CA 1
ATOM 940 C C . ASP A 1 118 ? 19.123 2.750 -6.023 1.00 87.81 118 ASP A C 1
ATOM 942 O O . ASP A 1 118 ? 19.446 3.705 -5.317 1.00 87.81 118 ASP A O 1
ATOM 946 N N . ASP A 1 119 ? 17.930 2.673 -6.618 1.00 88.62 119 ASP A N 1
ATOM 947 C CA . ASP A 1 119 ? 16.891 3.703 -6.543 1.00 88.62 119 ASP A CA 1
ATOM 948 C C . ASP A 1 119 ? 15.492 3.062 -6.583 1.00 88.62 119 ASP A C 1
ATOM 950 O O . ASP A 1 119 ? 15.316 1.938 -7.072 1.00 88.62 119 ASP A O 1
ATOM 954 N N . TYR A 1 120 ? 14.477 3.760 -6.073 1.00 88.62 120 TYR A N 1
ATOM 955 C CA . TYR A 1 120 ? 13.093 3.295 -6.115 1.00 88.62 120 TYR A CA 1
ATOM 956 C C . TYR A 1 120 ? 12.084 4.444 -6.207 1.00 88.62 120 TYR A C 1
ATOM 958 O O . TYR A 1 120 ? 12.252 5.517 -5.636 1.00 88.62 120 TYR A O 1
ATOM 966 N N . TYR A 1 121 ? 10.969 4.173 -6.881 1.00 88.38 121 TYR A N 1
ATOM 967 C CA . TYR A 1 121 ? 9.763 4.992 -6.817 1.00 88.38 121 TYR A CA 1
ATOM 968 C C . TYR A 1 121 ? 8.617 4.170 -6.228 1.00 88.38 121 TYR A C 1
ATOM 970 O O . TYR A 1 121 ? 8.434 3.016 -6.612 1.00 88.38 121 TYR A O 1
ATOM 978 N N . ALA A 1 122 ? 7.805 4.774 -5.363 1.00 84.94 122 ALA A N 1
ATOM 979 C CA . ALA A 1 122 ? 6.528 4.235 -4.909 1.00 84.94 122 ALA A CA 1
ATOM 980 C C . ALA A 1 122 ? 5.441 5.311 -5.055 1.00 84.94 122 ALA A C 1
ATOM 982 O O . ALA A 1 122 ? 5.711 6.500 -4.907 1.00 84.94 122 ALA A O 1
ATOM 983 N N . GLY A 1 123 ? 4.211 4.908 -5.368 1.00 83.81 123 GLY A N 1
ATOM 984 C CA . GLY A 1 123 ? 3.104 5.845 -5.545 1.00 83.81 123 GLY A CA 1
ATOM 985 C C . GLY A 1 123 ? 1.796 5.162 -5.925 1.00 83.81 123 GLY A C 1
ATOM 986 O O . GLY A 1 123 ? 1.629 3.955 -5.747 1.00 83.81 123 GLY A O 1
ATOM 987 N N . VAL A 1 124 ? 0.851 5.935 -6.463 1.00 83.62 124 VAL A N 1
ATOM 988 C CA . VAL A 1 124 ? -0.474 5.446 -6.875 1.00 83.62 124 VAL A CA 1
ATOM 989 C C . VAL A 1 124 ? -0.714 5.776 -8.347 1.00 83.62 124 VAL A C 1
ATOM 991 O O . VAL A 1 124 ? -0.521 6.909 -8.776 1.00 83.62 124 VAL A O 1
ATOM 994 N N . ALA A 1 125 ? -1.125 4.783 -9.138 1.00 85.50 125 ALA A N 1
ATOM 995 C CA . ALA A 1 125 ? -1.392 4.963 -10.561 1.00 85.50 125 ALA A CA 1
ATOM 996 C C . ALA A 1 125 ? -2.771 5.603 -10.817 1.00 85.50 125 ALA A C 1
ATOM 998 O O . ALA A 1 125 ? -3.818 5.074 -10.428 1.00 85.50 125 ALA A O 1
ATOM 999 N N . ASP A 1 126 ? -2.775 6.712 -11.556 1.00 86.19 126 ASP A N 1
ATOM 1000 C CA . ASP A 1 126 ? -3.954 7.305 -12.199 1.00 86.19 126 ASP A CA 1
ATOM 1001 C C . ASP A 1 126 ? -4.331 6.585 -13.514 1.00 86.19 126 ASP A C 1
ATOM 1003 O O . ASP A 1 126 ? -5.454 6.718 -14.003 1.00 86.19 126 ASP A O 1
ATOM 1007 N N . TYR A 1 127 ? -3.416 5.771 -14.052 1.00 87.75 127 TYR A N 1
ATOM 1008 C CA . TYR A 1 127 ? -3.530 5.033 -15.311 1.00 87.75 127 TYR A CA 1
ATOM 1009 C C . TYR A 1 127 ? -3.751 3.516 -15.127 1.00 87.75 127 TYR A C 1
ATOM 1011 O O . TYR A 1 127 ? -3.404 2.921 -14.108 1.00 87.75 127 TYR A O 1
ATOM 1019 N N . GLU A 1 128 ? -4.265 2.850 -16.167 1.00 93.25 128 GLU A N 1
ATOM 1020 C CA . GLU A 1 128 ? -4.337 1.382 -16.229 1.00 93.25 128 GLU A CA 1
ATOM 1021 C C . GLU A 1 128 ? -2.926 0.769 -16.301 1.00 93.25 128 GLU A C 1
ATOM 1023 O O . GLU A 1 128 ? -2.135 1.138 -17.177 1.00 93.25 128 GLU A O 1
ATOM 1028 N N . GLN A 1 129 ? -2.627 -0.181 -15.409 1.00 93.88 129 GLN A N 1
ATOM 1029 C CA . GLN A 1 129 ? -1.311 -0.804 -15.191 1.00 93.88 129 GLN A CA 1
ATOM 1030 C C . GLN A 1 129 ? -0.898 -1.767 -16.331 1.00 93.88 129 GLN A C 1
ATOM 1032 O O . GLN A 1 129 ? -0.642 -2.946 -16.112 1.00 93.88 129 GLN A O 1
ATOM 1037 N N . THR A 1 130 ? -0.843 -1.279 -17.570 1.00 96.75 130 THR A N 1
ATOM 1038 C CA . THR A 1 130 ? -0.414 -2.034 -18.760 1.00 96.75 130 THR A CA 1
ATOM 1039 C C . THR A 1 130 ? 1.101 -1.951 -18.974 1.00 96.75 130 THR A C 1
ATOM 1041 O O . THR A 1 130 ? 1.749 -1.017 -18.503 1.00 96.75 130 THR A O 1
ATOM 1044 N N . VAL A 1 131 ? 1.674 -2.862 -19.776 1.00 96.81 131 VAL A N 1
ATOM 1045 C CA . VAL A 1 131 ? 3.101 -2.828 -20.179 1.00 96.81 131 VAL A CA 1
ATOM 1046 C C . VAL A 1 131 ? 3.504 -1.462 -20.754 1.00 96.81 131 VAL A C 1
ATOM 1048 O O . VAL A 1 131 ? 4.607 -0.978 -20.501 1.00 96.81 131 VAL A O 1
ATOM 1051 N N . GLU A 1 132 ? 2.626 -0.825 -21.536 1.00 97.44 132 GLU A N 1
ATOM 1052 C CA . GLU A 1 132 ? 2.922 0.464 -22.169 1.00 97.44 132 GLU A CA 1
ATOM 1053 C C . GLU A 1 132 ? 2.940 1.610 -21.150 1.00 97.44 132 GLU A C 1
ATOM 1055 O O . GLU A 1 132 ? 3.836 2.454 -21.189 1.00 97.44 132 GLU A O 1
ATOM 1060 N N . ASN A 1 133 ? 1.992 1.631 -20.211 1.00 97.38 133 ASN A N 1
ATOM 1061 C CA . ASN A 1 133 ? 1.925 2.679 -19.193 1.00 97.38 133 ASN A CA 1
ATOM 1062 C C . ASN A 1 133 ? 2.990 2.490 -18.106 1.00 97.38 133 ASN A C 1
ATOM 1064 O O . ASN A 1 133 ? 3.652 3.457 -17.738 1.00 97.38 133 ASN A O 1
ATOM 1068 N N . ALA A 1 134 ? 3.269 1.248 -17.703 1.00 97.00 134 ALA A N 1
ATOM 1069 C CA . ALA A 1 134 ? 4.424 0.910 -16.876 1.00 97.00 134 ALA A CA 1
ATOM 1070 C C . ALA A 1 1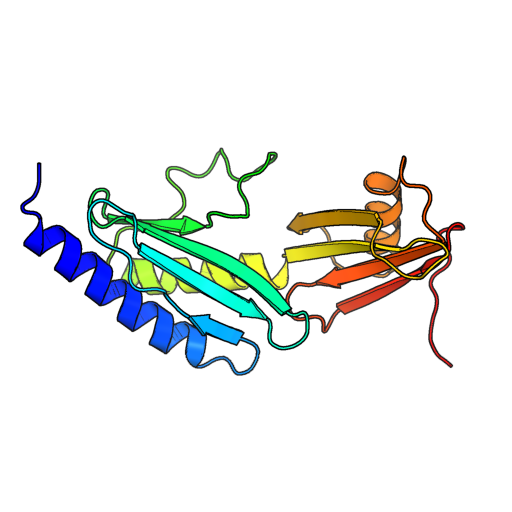34 ? 5.737 1.385 -17.519 1.00 97.00 134 ALA A C 1
ATOM 1072 O O . ALA A 1 134 ? 6.547 2.036 -16.866 1.00 97.00 134 ALA A O 1
ATOM 1073 N N . LYS A 1 135 ? 5.918 1.174 -18.831 1.00 96.81 135 LYS A N 1
ATOM 1074 C CA . LYS A 1 135 ? 7.075 1.694 -19.578 1.00 96.81 135 LYS A CA 1
ATOM 1075 C C . LYS A 1 135 ? 7.150 3.228 -19.588 1.00 96.81 135 LYS A C 1
ATOM 1077 O O . LYS A 1 135 ? 8.254 3.770 -19.555 1.00 96.81 135 LYS A O 1
ATOM 1082 N N . LYS A 1 136 ? 6.016 3.938 -19.642 1.00 96.38 136 LYS A N 1
ATOM 1083 C CA . LYS A 1 136 ? 5.976 5.411 -19.511 1.00 96.38 136 LYS A CA 1
ATOM 1084 C C . LYS A 1 136 ? 6.382 5.850 -18.101 1.00 96.38 136 LYS A C 1
ATOM 1086 O O . LYS A 1 136 ? 7.170 6.780 -17.979 1.00 96.38 136 LYS A O 1
ATOM 1091 N N . ALA A 1 137 ? 5.908 5.159 -17.063 1.00 94.69 137 ALA A N 1
ATOM 1092 C CA . ALA A 1 137 ? 6.262 5.441 -15.674 1.00 94.69 137 ALA A CA 1
ATOM 1093 C C . ALA A 1 137 ? 7.757 5.188 -15.402 1.00 94.69 137 ALA A C 1
ATOM 1095 O O . ALA A 1 137 ? 8.446 6.087 -14.931 1.00 94.69 137 ALA A O 1
ATOM 1096 N N . VAL A 1 138 ? 8.292 4.031 -15.810 1.00 95.44 138 VAL A N 1
ATOM 1097 C CA . VAL A 1 138 ? 9.729 3.699 -15.719 1.00 95.44 138 VAL A CA 1
ATOM 1098 C C . VAL A 1 138 ? 10.592 4.767 -16.405 1.00 95.44 138 VAL A C 1
ATOM 1100 O O . VAL A 1 138 ? 11.606 5.176 -15.856 1.00 95.44 138 VAL A O 1
ATOM 1103 N N . LYS A 1 139 ? 10.157 5.291 -17.561 1.00 94.56 139 LYS A N 1
ATOM 1104 C CA . LYS A 1 139 ? 10.817 6.414 -18.256 1.00 94.56 139 LYS A CA 1
ATOM 1105 C C . LYS A 1 139 ? 10.686 7.779 -17.572 1.00 94.56 139 LYS A C 1
ATOM 1107 O O . LYS A 1 139 ? 11.526 8.638 -17.820 1.00 94.56 139 LYS A O 1
ATOM 1112 N N . LYS A 1 140 ? 9.613 8.014 -16.810 1.00 93.50 140 LYS A N 1
ATOM 1113 C CA . LYS A 1 140 ? 9.376 9.271 -16.081 1.00 93.50 140 LYS A CA 1
ATOM 1114 C C . LYS A 1 140 ? 10.259 9.334 -14.838 1.00 93.50 140 LYS A C 1
ATOM 1116 O O . LYS A 1 140 ? 10.923 10.342 -14.631 1.00 93.50 140 LYS A O 1
ATOM 1121 N N . TYR A 1 141 ? 10.236 8.272 -14.036 1.00 90.50 141 TYR A N 1
ATOM 1122 C CA . TYR A 1 141 ? 10.880 8.236 -12.724 1.00 90.50 141 TYR A CA 1
ATOM 1123 C C . TYR A 1 141 ? 12.352 7.811 -12.820 1.00 90.50 141 TYR A C 1
ATOM 1125 O O . TYR A 1 141 ? 13.216 8.519 -12.323 1.00 90.50 141 TYR A O 1
ATOM 1133 N N . GLY A 1 142 ? 12.671 6.774 -13.601 1.00 87.06 142 GLY A N 1
ATOM 1134 C CA . GLY A 1 142 ? 14.051 6.343 -13.877 1.00 87.06 142 GLY A CA 1
ATOM 1135 C C . GLY A 1 142 ? 14.753 7.172 -14.953 1.00 87.06 142 GLY A C 1
ATOM 1136 O O . GLY A 1 142 ? 15.499 6.624 -15.760 1.00 87.06 142 GLY A O 1
ATOM 1137 N N . LYS A 1 143 ? 14.457 8.475 -15.048 1.00 84.06 143 LYS A N 1
ATOM 1138 C CA . LYS A 1 143 ? 15.051 9.370 -16.056 1.00 84.06 143 LYS A CA 1
ATOM 1139 C C . LYS A 1 143 ? 16.536 9.626 -15.785 1.00 84.06 143 LYS A C 1
ATOM 1141 O O . LYS A 1 143 ? 17.306 9.764 -16.732 1.00 84.06 143 LYS A O 1
ATOM 1146 N N . ASP A 1 144 ? 16.891 9.730 -14.508 1.00 83.50 144 ASP A N 1
ATOM 1147 C CA . ASP A 1 144 ? 18.210 10.151 -14.026 1.00 83.50 144 ASP A CA 1
ATOM 1148 C C . ASP A 1 144 ? 18.925 9.041 -13.218 1.00 83.50 144 ASP A C 1
ATOM 1150 O O . ASP A 1 144 ? 19.963 9.296 -12.613 1.00 83.50 144 ASP A O 1
ATOM 1154 N N . ALA A 1 145 ? 18.389 7.812 -13.239 1.00 81.62 145 ALA A N 1
ATOM 1155 C CA . ALA A 1 145 ? 18.944 6.624 -12.584 1.00 81.62 145 ALA A CA 1
ATOM 1156 C C . ALA A 1 145 ? 19.718 5.742 -13.587 1.00 81.62 145 ALA A C 1
ATOM 1158 O O . ALA A 1 145 ? 19.205 5.435 -14.666 1.00 81.62 145 ALA A O 1
ATOM 1159 N N . ASP A 1 146 ? 20.931 5.303 -13.236 1.00 84.44 146 ASP A N 1
ATOM 1160 C CA . ASP A 1 146 ? 21.811 4.492 -14.102 1.00 84.44 146 ASP A CA 1
ATOM 1161 C C . ASP A 1 146 ? 21.566 2.982 -13.911 1.00 84.44 146 ASP A C 1
ATOM 1163 O O . ASP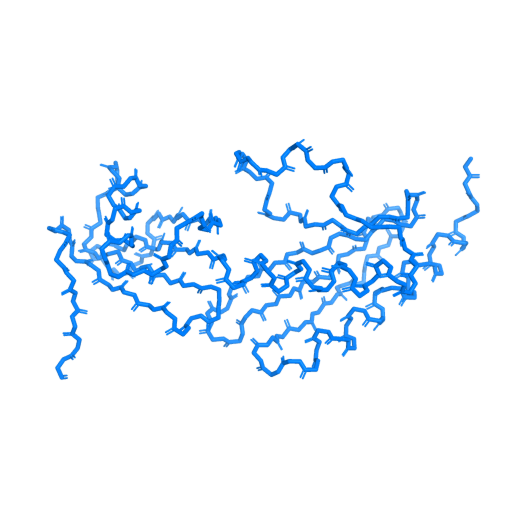 A 1 146 ? 22.397 2.244 -13.385 1.00 84.44 146 ASP A O 1
ATOM 1167 N N . PHE A 1 147 ? 20.363 2.527 -14.278 1.00 91.62 147 PHE A N 1
ATOM 1168 C CA . PHE A 1 147 ? 19.897 1.162 -14.013 1.00 91.62 147 PHE A CA 1
ATOM 1169 C C . PHE A 1 147 ? 20.145 0.187 -15.176 1.00 91.62 147 PHE A C 1
ATOM 1171 O O . PHE A 1 147 ? 20.003 0.523 -16.352 1.00 91.62 147 PHE A O 1
ATOM 1178 N N . VAL A 1 148 ? 20.402 -1.082 -14.849 1.00 93.75 148 VAL A N 1
ATOM 1179 C CA . VAL A 1 148 ? 20.462 -2.197 -15.813 1.00 93.75 148 VAL A CA 1
ATOM 1180 C C . VAL A 1 148 ? 19.065 -2.755 -16.076 1.00 93.75 148 VAL A C 1
ATOM 1182 O O . VAL A 1 148 ? 18.681 -2.975 -17.232 1.00 93.75 148 VAL A O 1
ATOM 1185 N N . PHE A 1 149 ? 18.295 -2.951 -14.999 1.00 94.31 149 PHE A N 1
ATOM 1186 C CA . PHE A 1 149 ? 16.913 -3.424 -15.035 1.00 94.31 149 PHE A CA 1
ATOM 1187 C C . PHE A 1 149 ? 16.002 -2.580 -14.141 1.00 94.31 149 PHE A C 1
ATOM 1189 O O . PHE A 1 149 ? 16.370 -2.235 -13.025 1.00 94.31 149 PHE A O 1
ATOM 1196 N N . ALA A 1 150 ? 14.786 -2.302 -14.610 1.00 96.38 150 ALA A N 1
ATOM 1197 C CA . ALA A 1 150 ? 13.729 -1.682 -13.814 1.00 96.38 150 ALA A CA 1
ATOM 1198 C C . ALA A 1 150 ? 12.549 -2.649 -13.662 1.00 96.38 150 ALA A C 1
ATOM 1200 O O . ALA A 1 150 ? 12.022 -3.148 -14.663 1.00 96.38 150 ALA A O 1
ATOM 1201 N N . LYS A 1 151 ? 12.117 -2.907 -12.425 1.00 95.88 151 LYS A N 1
ATOM 1202 C CA . LYS A 1 151 ? 10.986 -3.783 -12.083 1.00 95.88 151 LYS A CA 1
ATOM 1203 C C . LYS A 1 151 ? 9.800 -2.931 -11.652 1.00 95.88 151 LYS A C 1
ATOM 1205 O O . LYS A 1 151 ? 9.761 -2.412 -10.545 1.00 95.88 151 LYS A O 1
ATOM 1210 N N . TYR A 1 152 ? 8.816 -2.823 -12.535 1.00 96.00 152 TYR A N 1
ATOM 1211 C CA . TYR A 1 152 ? 7.506 -2.272 -12.218 1.00 96.00 152 TYR A CA 1
ATOM 1212 C C . TYR A 1 152 ? 6.653 -3.352 -11.547 1.00 96.00 152 TYR A C 1
ATOM 1214 O O . TYR A 1 152 ? 6.535 -4.460 -12.081 1.00 96.00 152 TYR A O 1
ATOM 1222 N N . SER A 1 153 ? 6.016 -3.049 -10.419 1.00 95.31 153 SER A N 1
ATOM 1223 C CA . SER A 1 153 ? 5.073 -3.966 -9.769 1.00 95.31 153 SER A CA 1
ATOM 1224 C C . SER A 1 153 ? 3.956 -3.228 -9.035 1.00 95.31 153 SER A C 1
ATOM 1226 O O . SER A 1 153 ? 4.212 -2.223 -8.378 1.00 95.31 153 SER A O 1
ATOM 1228 N N . ASN A 1 154 ? 2.723 -3.739 -9.078 1.00 94.19 154 ASN A N 1
ATOM 1229 C CA . ASN A 1 154 ? 1.646 -3.234 -8.216 1.00 94.19 154 ASN A CA 1
ATOM 1230 C C . ASN A 1 154 ? 1.786 -3.755 -6.767 1.00 94.19 154 ASN A C 1
ATOM 1232 O O . ASN A 1 154 ? 2.667 -4.570 -6.469 1.00 94.19 154 ASN A O 1
ATOM 1236 N N . PHE A 1 155 ? 0.955 -3.280 -5.837 1.00 92.38 155 PHE A N 1
ATOM 1237 C CA . PHE A 1 155 ? 1.047 -3.642 -4.416 1.00 92.38 155 PHE A CA 1
ATOM 1238 C C . PHE A 1 155 ? 0.887 -5.150 -4.174 1.00 92.38 155 PHE A C 1
ATOM 1240 O O . PHE A 1 155 ? 1.709 -5.767 -3.494 1.00 92.38 155 PHE A O 1
ATOM 1247 N N . TYR A 1 156 ? -0.124 -5.777 -4.779 1.00 94.25 156 TYR A N 1
ATOM 1248 C CA . TYR A 1 156 ? -0.376 -7.220 -4.661 1.00 94.25 156 TYR A CA 1
ATOM 1249 C C . TYR A 1 156 ? 0.593 -8.087 -5.477 1.00 94.25 156 TYR A C 1
ATOM 1251 O O . TYR A 1 156 ? 0.653 -9.303 -5.285 1.00 94.25 156 TYR A O 1
ATOM 1259 N N . GLY A 1 157 ? 1.379 -7.474 -6.364 1.00 92.00 157 GLY A N 1
ATOM 1260 C CA . GLY A 1 157 ? 2.375 -8.121 -7.207 1.00 92.00 157 GLY A CA 1
ATOM 1261 C C . GLY A 1 157 ? 1.796 -9.093 -8.230 1.00 92.00 157 GLY A C 1
ATOM 1262 O O . GLY A 1 157 ? 2.531 -9.967 -8.692 1.00 92.00 157 GLY A O 1
ATOM 1263 N N . ASP A 1 158 ? 0.505 -9.036 -8.543 1.00 92.62 158 ASP A N 1
ATOM 1264 C CA . ASP A 1 158 ? -0.120 -9.790 -9.633 1.00 92.62 158 ASP A CA 1
ATOM 1265 C C . ASP A 1 158 ? 0.110 -9.123 -10.998 1.00 92.62 158 ASP A C 1
ATOM 1267 O O . ASP A 1 158 ? 0.278 -9.841 -11.985 1.00 92.62 158 ASP A O 1
ATOM 1271 N N . VAL A 1 159 ? 0.283 -7.796 -11.033 1.00 94.31 159 VAL A N 1
ATOM 1272 C CA . VAL A 1 159 ? 0.863 -7.074 -12.176 1.00 94.31 159 VAL A CA 1
ATOM 1273 C C . VAL A 1 159 ? 2.350 -6.819 -11.918 1.00 94.31 159 VAL A C 1
ATOM 1275 O O . VAL A 1 159 ? 2.715 -6.139 -10.958 1.00 94.31 159 VAL A O 1
ATOM 1278 N N . GLN A 1 160 ? 3.218 -7.360 -12.780 1.00 95.31 160 GLN A N 1
ATOM 1279 C CA . GLN A 1 160 ? 4.666 -7.116 -12.761 1.00 95.31 160 GLN A CA 1
ATOM 1280 C C . GLN A 1 160 ? 5.236 -7.062 -14.181 1.00 95.31 160 GLN A C 1
ATOM 1282 O O . GLN A 1 160 ? 4.901 -7.911 -15.008 1.00 95.31 160 GLN A O 1
ATOM 1287 N N . TYR A 1 161 ? 6.145 -6.120 -14.432 1.00 96.69 161 TYR A N 1
ATOM 1288 C CA . TYR A 1 161 ? 6.865 -5.967 -15.698 1.00 96.69 161 TYR A CA 1
ATOM 1289 C C . TYR A 1 161 ? 8.328 -5.610 -15.432 1.00 96.69 161 TYR A C 1
ATOM 1291 O O . TYR A 1 161 ? 8.612 -4.767 -14.586 1.00 96.69 161 TYR A O 1
ATOM 1299 N N . VAL A 1 162 ? 9.258 -6.211 -16.176 1.00 96.25 162 VAL A N 1
ATOM 1300 C CA . VAL A 1 162 ? 10.693 -5.892 -16.084 1.00 96.25 162 VAL A CA 1
ATOM 1301 C C . VAL A 1 162 ? 11.158 -5.275 -17.396 1.00 96.25 162 VAL A C 1
ATOM 1303 O O . VAL A 1 162 ? 10.804 -5.765 -18.469 1.00 96.25 162 VAL A O 1
ATOM 1306 N N . PHE A 1 163 ? 11.952 -4.212 -17.328 1.00 96.25 163 PHE A N 1
ATOM 1307 C CA . PHE A 1 163 ? 12.508 -3.521 -18.489 1.00 96.25 163 PHE A CA 1
ATOM 1308 C C . PHE A 1 163 ? 14.034 -3.475 -18.412 1.00 96.25 163 PHE A C 1
ATOM 1310 O O . PHE A 1 163 ? 14.576 -3.293 -17.328 1.00 96.25 163 PHE A O 1
ATOM 1317 N N . ASP A 1 164 ? 14.723 -3.615 -19.547 1.00 94.50 164 ASP A N 1
ATOM 1318 C CA . ASP A 1 164 ? 16.154 -3.280 -19.636 1.00 94.50 164 ASP A CA 1
ATOM 1319 C C . ASP A 1 164 ? 16.374 -1.752 -19.666 1.00 94.50 164 ASP A C 1
ATOM 1321 O O . ASP A 1 164 ? 15.433 -0.981 -19.872 1.00 94.50 164 ASP A O 1
ATOM 1325 N N . ALA A 1 165 ? 17.629 -1.310 -19.551 1.00 91.50 165 ALA A N 1
ATOM 1326 C CA . ALA A 1 165 ? 18.053 0.087 -19.744 1.00 91.50 165 ALA A CA 1
ATOM 1327 C C . ALA A 1 165 ? 17.636 0.710 -21.104 1.00 91.50 165 ALA A C 1
ATOM 1329 O O . ALA A 1 165 ? 17.626 1.925 -21.281 1.00 91.50 165 ALA A O 1
ATOM 1330 N N . ASN A 1 166 ? 17.261 -0.108 -22.099 1.00 92.12 166 ASN A N 1
ATOM 1331 C CA . ASN A 1 166 ? 16.719 0.342 -23.388 1.00 92.12 166 ASN A CA 1
ATOM 1332 C C . ASN A 1 166 ? 15.174 0.442 -23.366 1.00 92.12 166 ASN A C 1
ATOM 1334 O O . ASN A 1 166 ? 14.533 0.644 -24.406 1.00 92.12 166 ASN A O 1
ATOM 1338 N N . PHE A 1 167 ? 14.560 0.287 -22.191 1.00 93.25 167 PHE A N 1
ATOM 1339 C CA . PHE A 1 167 ? 13.123 0.223 -21.936 1.00 93.25 167 PHE A CA 1
ATOM 1340 C C . PHE A 1 167 ? 12.405 -0.885 -22.732 1.00 93.25 167 PHE A C 1
ATOM 1342 O O . PHE A 1 167 ? 11.249 -0.727 -23.142 1.00 93.25 167 PHE A O 1
ATOM 1349 N N . ARG A 1 168 ? 13.074 -2.005 -23.018 1.00 94.31 168 ARG A N 1
ATOM 1350 C CA . ARG A 1 168 ? 12.499 -3.188 -23.679 1.00 94.31 168 ARG A CA 1
ATOM 1351 C C . ARG A 1 168 ? 11.925 -4.114 -22.614 1.00 94.31 168 ARG A C 1
ATOM 1353 O O . ARG A 1 168 ? 12.614 -4.449 -21.660 1.00 94.31 168 ARG A O 1
ATOM 1360 N N . HIS A 1 169 ? 10.670 -4.527 -22.780 1.00 96.19 169 HIS A N 1
ATOM 1361 C CA . HIS A 1 169 ? 10.009 -5.419 -21.829 1.00 96.19 169 HIS A CA 1
ATOM 1362 C C . HIS A 1 169 ? 10.612 -6.831 -21.899 1.00 96.19 169 HIS A C 1
ATOM 1364 O O . HIS A 1 169 ? 10.631 -7.450 -22.966 1.00 96.19 169 HIS A O 1
ATOM 1370 N N . ILE A 1 170 ? 11.091 -7.333 -20.763 1.00 93.50 170 ILE A N 1
ATOM 1371 C CA . ILE A 1 170 ? 11.721 -8.642 -20.617 1.00 93.50 170 ILE A CA 1
ATOM 1372 C C . ILE A 1 170 ? 10.654 -9.658 -20.207 1.00 93.50 170 ILE A C 1
ATOM 1374 O O . ILE A 1 170 ? 10.288 -9.774 -19.040 1.00 93.50 170 ILE A O 1
ATOM 1378 N N . VAL A 1 171 ? 10.174 -10.432 -21.180 1.00 88.38 171 VAL A N 1
ATOM 1379 C CA . VAL A 1 171 ? 9.341 -11.613 -20.921 1.00 88.38 171 VAL A CA 1
ATOM 1380 C C . VAL A 1 171 ? 10.208 -12.852 -20.732 1.00 88.38 171 VAL A C 1
ATOM 1382 O O . VAL A 1 171 ? 11.061 -13.168 -21.565 1.00 88.38 171 VAL A O 1
ATOM 1385 N N . LYS A 1 172 ? 9.959 -13.583 -19.642 1.00 72.94 172 LYS A N 1
ATOM 1386 C CA . LYS A 1 172 ? 10.524 -14.917 -19.424 1.00 72.94 172 LYS A CA 1
ATOM 1387 C C . LYS A 1 172 ? 9.957 -15.885 -20.473 1.00 72.94 172 LYS A C 1
ATOM 1389 O O . LYS A 1 172 ? 8.747 -15.905 -20.692 1.00 72.94 172 LYS A O 1
ATOM 1394 N N . LYS A 1 173 ? 10.844 -16.648 -21.115 1.00 51.69 173 LYS A N 1
ATOM 1395 C CA . LYS A 1 173 ? 10.503 -17.774 -21.999 1.00 51.69 173 LYS A CA 1
ATOM 1396 C C . LYS A 1 173 ? 10.377 -19.073 -21.204 1.00 51.69 173 LYS A C 1
ATOM 1398 O O . LYS A 1 173 ? 11.012 -19.146 -20.126 1.00 51.69 173 LYS A O 1
#

Radius of gyration: 18.53 Å; chains: 1; bounding box: 45×36×52 Å

Sequence (173 aa):
MKDTATITELEEKYKKLLLIRLGADKRLAVNSPSAKYPEPVFVYVKSVKTEKVIAIRLDGGDKTMRFWDYIDDDDYSSEDGVWDKMTDKGLESFIGKFYAVADKAVDIEFFGLDGECDDYYAGVADYEQTVENAKKAVKKYGKDADFVFAKYSNFYGDVQYVFDANFRHIVKK